Protein AF-A0A0A8KZQ9-F1 (afdb_monomer_lite)

InterPro domains:
  IPR014972 Bacteriophage Mu, Gp37 [PF08873] (3-118)

Radius of gyration: 16.72 Å; chains: 1; bounding box: 36×34×50 Å

Sequence (133 aa):
MWDYLREVETHPGQWDDSSIRRIVRNPPAVYVAWLGQMPNANARLVSARWGIFVVADVLNGQRKDDVGIYQIVEILTAGIHKQQISPSGMFELQTVQNLWSDTQSGMGVAVYGMFFNAAQPIPYAIDESVLAD

pLDDT: mean 84.74, std 13.05, range [43.62, 98.0]

Organism: Pasteurella multocida (NCBI:txid747)

Structure (mmCIF, N/CA/C/O backbone):
data_AF-A0A0A8KZQ9-F1
#
_entry.id   AF-A0A0A8KZQ9-F1
#
loop_
_atom_site.group_PDB
_atom_site.id
_atom_site.type_symbol
_atom_site.label_atom_id
_atom_site.label_alt_id
_atom_site.label_comp_id
_atom_site.label_asym_id
_atom_site.label_entity_id
_atom_site.label_seq_id
_atom_site.pdbx_PDB_ins_code
_atom_site.Cartn_x
_atom_site.Cartn_y
_atom_site.Cartn_z
_atom_site.occupancy
_atom_site.B_iso_or_equiv
_atom_site.auth_seq_id
_atom_site.auth_comp_id
_atom_site.auth_asym_id
_atom_site.auth_atom_id
_atom_site.pdbx_PDB_model_num
ATOM 1 N N . MET A 1 1 ? -3.395 -16.386 12.706 1.00 47.25 1 MET A N 1
ATOM 2 C CA . MET A 1 1 ? -2.670 -15.080 12.679 1.00 47.25 1 MET A CA 1
ATOM 3 C C . MET A 1 1 ? -3.349 -14.055 11.769 1.00 47.25 1 MET A C 1
ATOM 5 O O . MET A 1 1 ? -3.144 -12.872 11.991 1.00 47.25 1 MET A O 1
ATOM 9 N N . TRP A 1 2 ? -4.197 -14.473 10.818 1.00 54.69 2 TRP A N 1
ATOM 10 C CA . TRP A 1 2 ? -5.055 -13.576 10.025 1.00 54.69 2 TRP A CA 1
ATOM 11 C C . TRP A 1 2 ? -6.468 -13.393 10.598 1.00 54.69 2 TRP A C 1
ATOM 13 O O . TRP A 1 2 ? -7.251 -12.639 10.037 1.00 54.69 2 TRP A O 1
ATOM 23 N N . ASP A 1 3 ? -6.779 -14.030 11.729 1.00 66.06 3 ASP A N 1
ATOM 24 C CA . ASP A 1 3 ? -8.129 -14.116 12.316 1.00 66.06 3 ASP A CA 1
ATOM 25 C C . ASP A 1 3 ? -8.717 -12.770 12.784 1.00 66.06 3 ASP A C 1
ATOM 27 O O . ASP A 1 3 ? -9.841 -12.724 13.273 1.00 66.06 3 ASP A O 1
ATOM 31 N N . TYR A 1 4 ? -7.962 -11.677 12.638 1.00 79.06 4 TYR A N 1
ATOM 32 C CA . TYR A 1 4 ? -8.347 -10.333 13.059 1.00 79.06 4 TYR A CA 1
ATOM 33 C C . TYR A 1 4 ? -8.743 -9.416 11.898 1.00 79.06 4 TYR A C 1
ATOM 35 O O . TYR A 1 4 ? -9.459 -8.453 12.145 1.00 79.06 4 TYR A O 1
ATOM 43 N N . LEU A 1 5 ? -8.297 -9.675 10.657 1.00 86.94 5 LEU A N 1
ATOM 44 C CA . LEU A 1 5 ? -8.703 -8.874 9.495 1.00 86.94 5 LEU A CA 1
ATOM 45 C C . LEU A 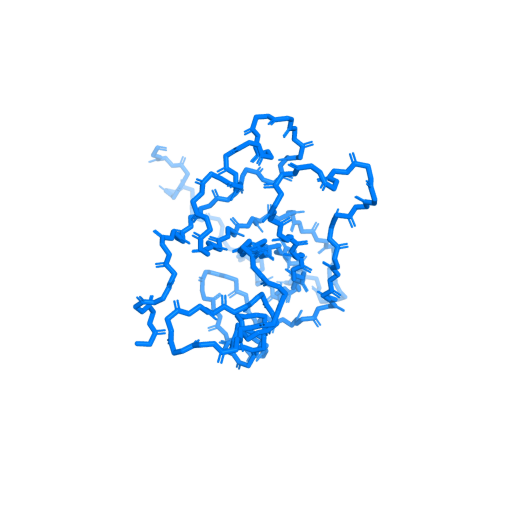1 5 ? -10.051 -9.370 8.974 1.00 86.94 5 LEU A C 1
ATOM 47 O O . LEU A 1 5 ? -10.233 -10.564 8.750 1.00 86.94 5 LEU A O 1
ATOM 51 N N . ARG A 1 6 ? -10.983 -8.447 8.736 1.00 89.75 6 ARG A N 1
ATOM 52 C CA . ARG A 1 6 ? -12.295 -8.764 8.159 1.00 89.75 6 ARG A CA 1
ATOM 53 C C . ARG A 1 6 ? -12.259 -8.847 6.638 1.00 89.75 6 ARG A C 1
ATOM 55 O O . ARG A 1 6 ? -13.113 -9.505 6.052 1.00 89.75 6 ARG A O 1
ATOM 62 N N . GLU A 1 7 ? -11.292 -8.187 6.001 1.00 91.31 7 GLU A N 1
ATOM 63 C CA . GLU A 1 7 ? -11.202 -8.106 4.544 1.00 91.31 7 GLU A CA 1
ATOM 64 C C . GLU A 1 7 ? -9.748 -7.923 4.084 1.00 91.31 7 GLU A C 1
ATOM 66 O O . GLU A 1 7 ? -8.999 -7.114 4.639 1.00 91.31 7 GLU A O 1
ATOM 71 N N . VAL A 1 8 ? -9.354 -8.692 3.064 1.00 92.88 8 VAL A N 1
ATOM 72 C CA . VAL A 1 8 ? -8.104 -8.516 2.315 1.00 92.88 8 VAL A CA 1
ATOM 73 C C . VAL A 1 8 ? -8.447 -8.575 0.831 1.00 92.88 8 VAL A C 1
ATOM 75 O O . VAL A 1 8 ? -8.833 -9.633 0.339 1.00 92.88 8 VAL A O 1
ATOM 78 N N . GLU A 1 9 ? -8.344 -7.452 0.120 1.00 93.25 9 GLU A N 1
ATOM 79 C CA . GLU A 1 9 ? -8.804 -7.366 -1.274 1.00 93.25 9 GLU A CA 1
ATOM 80 C C . GLU A 1 9 ? -7.925 -6.455 -2.148 1.00 93.25 9 GLU A C 1
ATOM 82 O O . GLU A 1 9 ? -7.024 -5.765 -1.676 1.00 93.25 9 GLU A O 1
ATOM 87 N N . THR A 1 10 ? -8.165 -6.440 -3.457 1.00 91.56 10 THR A N 1
ATOM 88 C CA . THR A 1 10 ? -7.506 -5.517 -4.386 1.00 91.56 10 THR A CA 1
ATOM 89 C C . THR A 1 10 ? -8.157 -4.135 -4.359 1.00 91.56 10 THR A C 1
ATOM 91 O O . THR A 1 10 ? -9.383 -4.017 -4.391 1.00 91.56 10 THR A O 1
ATOM 94 N N . HIS A 1 11 ? -7.340 -3.084 -4.399 1.00 87.69 11 HIS A N 1
ATOM 95 C CA . HIS A 1 11 ? -7.775 -1.705 -4.602 1.00 87.69 11 HIS A CA 1
ATOM 96 C C . HIS A 1 11 ? -7.528 -1.280 -6.059 1.00 87.69 11 HIS A C 1
ATOM 98 O O . HIS A 1 11 ? -6.446 -1.548 -6.585 1.00 87.69 11 HIS A O 1
ATOM 104 N N . PRO A 1 12 ? -8.460 -0.558 -6.713 1.00 81.88 12 PRO A N 1
ATOM 105 C CA . PRO A 1 12 ? -8.321 -0.143 -8.117 1.00 81.88 12 PRO A CA 1
ATOM 106 C C . PRO A 1 12 ? -7.192 0.877 -8.367 1.00 81.88 12 PRO A C 1
ATOM 108 O O . PRO A 1 12 ? -6.940 1.265 -9.503 1.00 81.88 12 PRO A O 1
ATOM 111 N N . GLY A 1 13 ? -6.531 1.360 -7.312 1.00 74.81 13 GLY A N 1
ATOM 112 C CA . GLY A 1 13 ? -5.449 2.352 -7.368 1.00 74.81 13 GLY A CA 1
ATOM 113 C C . GLY A 1 13 ? -5.924 3.803 -7.521 1.00 74.81 13 GLY A C 1
ATOM 114 O O . GLY A 1 13 ? -5.205 4.714 -7.117 1.00 74.81 13 GLY A O 1
ATOM 115 N N . GLN A 1 14 ? -7.138 4.023 -8.032 1.00 79.50 14 GLN A N 1
ATOM 116 C CA . GLN A 1 14 ? -7.788 5.335 -8.076 1.00 79.50 14 GLN A CA 1
ATOM 117 C C . GLN A 1 14 ? -8.412 5.694 -6.723 1.00 79.50 14 GLN A C 1
ATOM 119 O O . GLN A 1 14 ? -9.013 4.848 -6.068 1.00 79.50 14 GLN A O 1
ATOM 124 N N . TRP A 1 15 ? -8.272 6.956 -6.320 1.00 78.06 15 TRP A N 1
ATOM 125 C CA . TRP A 1 15 ? -8.834 7.504 -5.084 1.00 78.06 15 TRP A CA 1
ATOM 126 C C . TRP A 1 15 ? -10.030 8.396 -5.405 1.00 78.06 15 TRP A C 1
ATOM 128 O O . TRP A 1 15 ? -9.923 9.620 -5.405 1.00 78.06 15 TRP A O 1
ATOM 138 N N . ASP A 1 16 ? -11.154 7.771 -5.734 1.00 80.12 16 ASP A N 1
ATOM 139 C CA . ASP A 1 16 ? -12.441 8.441 -5.895 1.00 80.12 16 ASP A CA 1
ATOM 140 C C . ASP A 1 16 ? -13.359 8.167 -4.690 1.00 80.12 16 ASP A C 1
ATOM 142 O O . ASP A 1 16 ? -13.099 7.289 -3.861 1.00 80.12 16 ASP A O 1
ATOM 146 N N . ASP A 1 17 ? -14.463 8.908 -4.591 1.00 78.25 17 ASP A N 1
ATOM 147 C CA . ASP A 1 17 ? -15.416 8.778 -3.481 1.00 78.25 17 ASP A CA 1
ATOM 148 C C . ASP A 1 17 ? -15.950 7.346 -3.321 1.00 78.25 17 ASP A C 1
ATOM 150 O O . ASP A 1 17 ? -16.224 6.897 -2.204 1.00 78.25 17 ASP A O 1
ATOM 154 N N . SER A 1 18 ? -16.111 6.619 -4.431 1.00 81.69 18 SER A N 1
ATOM 155 C CA . SER A 1 18 ? -16.624 5.250 -4.426 1.00 81.69 18 SER A CA 1
ATOM 156 C C . SER A 1 18 ? -15.614 4.268 -3.821 1.00 81.69 18 SER A C 1
ATOM 158 O O . SER A 1 18 ? -15.982 3.466 -2.957 1.00 81.69 18 SER A O 1
ATOM 160 N N . SER A 1 19 ? -14.333 4.388 -4.182 1.00 81.88 19 SER A N 1
ATOM 161 C CA . SER A 1 19 ? -13.249 3.578 -3.624 1.00 81.88 19 SER A CA 1
ATOM 162 C C . SER A 1 19 ? -13.022 3.897 -2.148 1.00 81.88 19 SER A C 1
ATOM 164 O O . SER A 1 19 ? -12.873 2.978 -1.344 1.00 81.88 19 SER A O 1
ATOM 166 N N . ILE A 1 20 ? -13.117 5.173 -1.754 1.00 81.94 20 ILE A N 1
ATOM 167 C CA . ILE A 1 20 ? -13.026 5.586 -0.345 1.00 81.94 20 ILE A CA 1
ATOM 168 C C . ILE A 1 20 ? -14.143 4.941 0.482 1.00 81.94 20 ILE A C 1
ATOM 170 O O . ILE A 1 20 ? -13.868 4.309 1.501 1.00 81.94 20 ILE A O 1
ATOM 174 N N . ARG A 1 21 ? -15.404 5.036 0.034 1.00 83.44 21 ARG A N 1
ATOM 175 C CA . ARG A 1 21 ? -16.541 4.402 0.730 1.00 83.44 21 ARG A CA 1
ATOM 176 C C . ARG A 1 21 ? -16.387 2.891 0.838 1.00 83.44 21 ARG A C 1
ATOM 178 O O . ARG A 1 21 ? -16.804 2.311 1.837 1.00 83.44 21 ARG A O 1
ATOM 185 N N . ARG A 1 22 ? -15.807 2.251 -0.181 1.00 84.19 22 ARG A N 1
ATOM 186 C CA . ARG A 1 22 ? -15.548 0.812 -0.167 1.00 84.19 22 ARG A CA 1
ATOM 187 C C . ARG A 1 22 ? -14.543 0.448 0.918 1.00 84.19 22 ARG A C 1
ATOM 189 O O . ARG A 1 22 ? -14.847 -0.428 1.719 1.00 84.19 22 ARG A O 1
ATOM 196 N N . ILE A 1 23 ? -13.384 1.105 0.966 1.00 85.75 23 ILE A N 1
ATOM 197 C CA . ILE A 1 23 ? -12.307 0.664 1.861 1.00 85.75 23 ILE A CA 1
ATOM 198 C C . ILE A 1 23 ? -12.644 0.845 3.345 1.00 85.75 23 ILE A C 1
ATOM 200 O O . ILE A 1 23 ? -12.200 0.055 4.175 1.00 85.75 23 ILE A O 1
ATOM 204 N N . VAL A 1 24 ? -13.478 1.834 3.683 1.00 86.44 24 VAL A N 1
ATOM 205 C CA . VAL A 1 24 ? -13.867 2.129 5.073 1.00 86.44 24 VAL A CA 1
ATOM 206 C C . VAL A 1 24 ? -15.053 1.317 5.590 1.00 86.44 24 VAL A C 1
ATOM 208 O O . VAL A 1 24 ? -15.436 1.475 6.744 1.00 86.44 24 VAL A O 1
ATOM 211 N N . ARG A 1 25 ? -15.669 0.462 4.765 1.00 87.38 25 ARG A N 1
ATOM 212 C CA . ARG A 1 25 ? -16.944 -0.188 5.119 1.00 87.38 25 ARG A CA 1
ATOM 213 C C . ARG A 1 25 ? -16.819 -1.289 6.174 1.00 87.38 25 ARG A C 1
ATOM 215 O O . ARG A 1 25 ? -17.793 -1.573 6.862 1.00 87.38 25 ARG A O 1
ATOM 222 N N . ASN A 1 26 ? -15.668 -1.958 6.237 1.00 87.50 26 ASN A N 1
ATOM 223 C CA . ASN A 1 26 ? -15.494 -3.175 7.031 1.00 87.50 26 ASN A CA 1
ATOM 224 C C . ASN A 1 26 ? -14.104 -3.265 7.694 1.00 87.50 26 ASN A C 1
ATOM 226 O O . ASN A 1 26 ? -13.377 -4.233 7.474 1.00 87.50 26 ASN A O 1
ATOM 230 N N . PRO A 1 27 ? -13.697 -2.257 8.485 1.00 88.69 27 PRO A N 1
ATOM 231 C CA . PRO A 1 27 ? -12.474 -2.335 9.277 1.00 88.69 27 PRO A CA 1
ATOM 232 C C . PRO A 1 27 ? -12.533 -3.482 10.306 1.00 88.69 27 PRO A C 1
ATOM 234 O O . PRO A 1 27 ? -13.618 -3.816 10.779 1.00 88.69 27 PRO A O 1
ATOM 237 N N . PRO A 1 28 ? -11.386 -4.054 10.712 1.00 91.56 28 PRO A N 1
ATOM 238 C CA . PRO A 1 28 ? -10.061 -3.836 10.139 1.00 91.56 28 PRO A CA 1
ATOM 239 C C . PRO A 1 28 ? -9.880 -4.565 8.797 1.00 91.56 28 PRO A C 1
ATOM 241 O O . PRO A 1 28 ? -10.221 -5.741 8.660 1.00 91.56 28 PRO A O 1
ATOM 244 N N . ALA A 1 29 ? -9.310 -3.874 7.812 1.00 92.81 29 ALA A N 1
ATOM 245 C CA . ALA A 1 29 ? -9.162 -4.370 6.446 1.00 92.81 29 ALA A CA 1
ATOM 246 C C . ALA A 1 29 ? -7.846 -3.922 5.804 1.00 92.81 29 ALA A C 1
ATOM 248 O O . ALA A 1 29 ? -7.255 -2.913 6.197 1.00 92.81 29 ALA A O 1
ATOM 249 N N . VAL A 1 30 ? -7.397 -4.670 4.796 1.00 94.62 30 VAL A N 1
ATOM 250 C CA . VAL A 1 30 ? -6.195 -4.367 4.013 1.00 94.62 30 VAL A CA 1
ATOM 251 C C . VAL A 1 30 ? -6.517 -4.439 2.528 1.00 94.62 30 VAL A C 1
ATOM 253 O O . VAL A 1 30 ? -7.064 -5.431 2.055 1.00 94.62 30 VAL A O 1
ATOM 256 N N . TYR A 1 31 ? -6.127 -3.418 1.771 1.00 94.00 31 TYR A N 1
ATOM 257 C CA . TYR A 1 31 ? -6.340 -3.383 0.329 1.00 94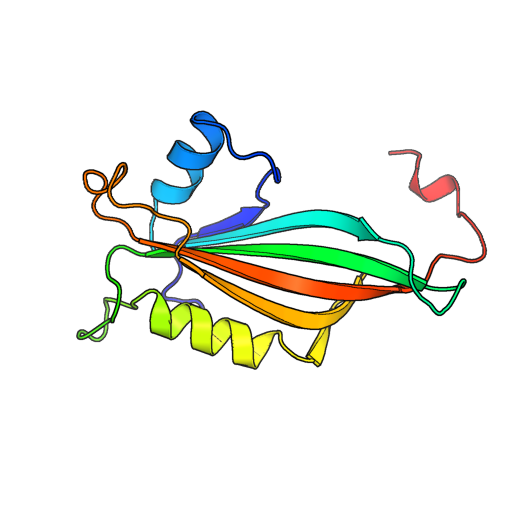.00 31 TYR A CA 1
ATOM 258 C C . TYR A 1 31 ? -5.039 -3.168 -0.436 1.00 94.00 31 TYR A C 1
ATOM 260 O O . TYR A 1 31 ? -4.267 -2.270 -0.109 1.00 94.00 31 TYR A O 1
ATOM 268 N N . VAL A 1 32 ? -4.794 -3.968 -1.472 1.00 94.56 32 VAL A N 1
ATOM 269 C CA . VAL A 1 32 ? -3.537 -3.956 -2.236 1.00 94.56 32 VAL A CA 1
ATOM 270 C C . VAL A 1 32 ? -3.760 -3.369 -3.627 1.00 94.56 32 VAL A C 1
ATOM 272 O O . VAL A 1 32 ? -4.634 -3.823 -4.359 1.00 94.56 32 VAL A O 1
ATOM 275 N N . ALA A 1 33 ? -2.955 -2.383 -4.017 1.00 93.19 33 ALA A N 1
ATOM 276 C CA . ALA A 1 33 ? -2.958 -1.792 -5.353 1.00 93.19 33 ALA A CA 1
ATOM 277 C C . ALA A 1 33 ? -1.582 -1.878 -6.010 1.00 93.19 33 ALA A C 1
ATOM 279 O O . ALA A 1 33 ? -0.569 -1.517 -5.408 1.00 93.19 33 ALA A O 1
ATOM 280 N N . TRP A 1 34 ? -1.567 -2.233 -7.292 1.00 93.44 34 TRP A N 1
ATOM 281 C CA . TRP A 1 34 ? -0.445 -1.924 -8.169 1.00 93.44 34 TRP A CA 1
ATOM 282 C C . TRP A 1 34 ? -0.578 -0.480 -8.664 1.00 93.44 34 TRP A C 1
ATOM 284 O O . TRP A 1 34 ? -1.615 -0.084 -9.191 1.00 93.44 34 TRP A O 1
ATOM 294 N N . LEU A 1 35 ? 0.470 0.322 -8.482 1.00 93.44 35 LEU A N 1
ATOM 295 C CA . LEU A 1 35 ? 0.483 1.767 -8.746 1.00 93.44 35 LEU A CA 1
ATOM 296 C C . LEU A 1 35 ? 1.303 2.122 -9.996 1.00 93.44 35 LEU A C 1
ATOM 298 O O . LEU A 1 35 ? 1.785 3.251 -10.158 1.00 93.44 35 LEU A O 1
ATOM 302 N N . GLY A 1 36 ? 1.522 1.148 -10.874 1.00 93.06 36 GLY A N 1
ATOM 303 C CA . GLY A 1 36 ? 2.386 1.294 -12.036 1.00 93.06 36 GLY A CA 1
ATOM 304 C C . GLY A 1 36 ? 3.846 0.951 -11.748 1.00 93.06 36 GLY A C 1
ATOM 305 O O . GLY A 1 36 ? 4.204 0.403 -10.707 1.00 93.06 36 GLY A O 1
ATOM 306 N N . GLN A 1 37 ? 4.714 1.323 -12.680 1.00 94.31 37 GLN A N 1
ATOM 307 C CA . GLN A 1 37 ? 6.147 1.046 -12.625 1.00 94.31 37 GLN A CA 1
ATOM 308 C C . GLN A 1 37 ? 6.968 2.264 -13.043 1.00 94.31 37 GLN A C 1
ATOM 310 O O . GLN A 1 37 ? 6.476 3.146 -13.745 1.00 94.31 37 GLN A O 1
ATOM 315 N N . MET A 1 38 ? 8.223 2.300 -12.610 1.00 95.19 38 MET A N 1
ATOM 316 C CA . MET A 1 38 ? 9.208 3.314 -12.982 1.00 95.19 38 MET A CA 1
ATOM 317 C C . MET A 1 38 ? 10.453 2.664 -13.599 1.00 95.19 38 MET A C 1
ATOM 319 O O . MET A 1 38 ? 10.742 1.500 -13.294 1.00 95.19 38 MET A O 1
ATOM 323 N N . PRO A 1 39 ? 11.216 3.405 -14.427 1.00 94.50 39 PRO A N 1
ATOM 324 C CA . PRO A 1 39 ? 12.525 2.959 -14.886 1.00 94.50 39 PRO A CA 1
ATOM 325 C C . PRO A 1 39 ? 13.431 2.566 -13.717 1.00 94.50 39 PRO A C 1
ATOM 327 O O . PRO A 1 39 ? 13.415 3.200 -12.660 1.00 94.50 39 PRO A O 1
ATOM 330 N N . ASN A 1 40 ? 14.239 1.531 -13.925 1.00 93.25 40 ASN A N 1
ATOM 331 C CA . ASN A 1 40 ? 15.277 1.120 -12.992 1.00 93.25 40 ASN A CA 1
ATOM 332 C C . ASN A 1 40 ? 16.660 1.419 -13.591 1.00 93.25 40 ASN A C 1
ATOM 334 O O . ASN A 1 40 ? 16.825 1.442 -14.810 1.00 93.25 40 ASN A O 1
ATOM 338 N N . ALA A 1 41 ? 17.667 1.623 -12.736 1.00 93.44 41 ALA A N 1
ATOM 339 C CA . ALA A 1 41 ? 19.053 1.779 -13.180 1.00 93.44 41 ALA A CA 1
ATOM 340 C C . ALA A 1 41 ? 19.562 0.534 -13.931 1.00 93.44 41 ALA A C 1
ATOM 342 O O . ALA A 1 41 ? 20.375 0.641 -14.847 1.00 93.44 41 ALA A O 1
ATOM 343 N N . ASN A 1 42 ? 19.063 -0.651 -13.570 1.00 91.50 42 ASN A N 1
ATOM 344 C CA . ASN A 1 42 ? 19.262 -1.864 -14.345 1.00 91.50 42 ASN A CA 1
ATOM 345 C C . ASN A 1 42 ? 18.191 -1.962 -15.439 1.00 91.50 42 ASN A C 1
ATOM 347 O O . ASN A 1 42 ? 17.031 -2.225 -15.144 1.00 91.50 42 ASN A O 1
ATOM 351 N N . ALA A 1 43 ? 18.600 -1.838 -16.704 1.00 89.81 43 ALA A N 1
ATOM 352 C CA . ALA A 1 43 ? 17.709 -1.876 -17.868 1.00 89.81 43 ALA A CA 1
ATOM 353 C C . ALA A 1 43 ? 16.934 -3.197 -18.054 1.00 89.81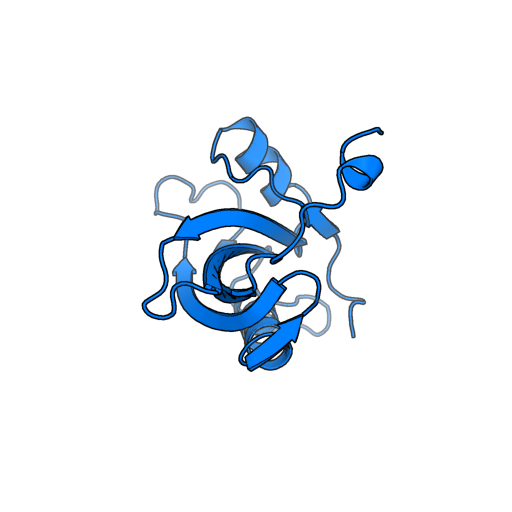 43 ALA A C 1
ATOM 355 O O . ALA A 1 43 ? 16.018 -3.260 -18.868 1.00 89.81 43 ALA A O 1
ATOM 356 N N . ARG A 1 44 ? 17.295 -4.263 -17.328 1.00 89.44 44 ARG A N 1
ATOM 357 C CA . ARG A 1 44 ? 16.559 -5.540 -17.324 1.00 89.44 44 ARG A CA 1
ATOM 358 C C . ARG A 1 44 ? 15.458 -5.591 -16.266 1.00 89.44 44 ARG A C 1
ATOM 360 O O . ARG A 1 44 ? 14.767 -6.601 -16.165 1.00 89.44 44 ARG A O 1
ATOM 367 N N . LEU A 1 45 ? 15.333 -4.545 -15.455 1.00 91.50 45 LEU A N 1
ATOM 368 C CA . LEU A 1 45 ? 14.380 -4.447 -14.362 1.00 91.50 45 LEU A CA 1
ATOM 369 C C . LEU A 1 45 ? 13.511 -3.197 -14.524 1.00 91.50 45 LEU A C 1
ATOM 371 O O . LEU A 1 45 ? 13.914 -2.187 -15.099 1.00 91.50 45 LEU A O 1
ATOM 375 N N . VAL A 1 46 ? 12.337 -3.251 -13.917 1.00 93.62 46 VAL A N 1
ATOM 376 C CA . VAL A 1 46 ? 11.504 -2.092 -13.594 1.00 93.62 46 VAL A CA 1
ATOM 377 C C . VAL A 1 46 ? 11.302 -2.032 -12.088 1.00 93.62 46 VAL A C 1
ATOM 379 O O . VAL A 1 46 ? 11.318 -3.051 -11.397 1.00 93.62 46 VAL A O 1
ATOM 382 N N . SER A 1 47 ? 11.099 -0.828 -11.568 1.00 95.75 47 SER A N 1
ATOM 383 C CA . SER A 1 47 ? 10.663 -0.640 -10.187 1.00 95.75 47 SER A CA 1
ATOM 384 C C . SER A 1 47 ? 9.137 -0.615 -10.167 1.00 95.75 47 SER A C 1
ATOM 386 O O . SER A 1 47 ? 8.533 0.429 -10.420 1.00 95.75 47 SER A O 1
ATOM 388 N N . ALA A 1 48 ? 8.509 -1.764 -9.910 1.00 95.50 48 ALA A N 1
ATOM 389 C CA . ALA A 1 48 ? 7.064 -1.857 -9.718 1.00 95.50 48 ALA A CA 1
ATOM 390 C C . ALA A 1 48 ? 6.681 -1.193 -8.392 1.00 95.50 48 ALA A C 1
ATOM 392 O O . ALA A 1 48 ? 7.320 -1.441 -7.371 1.00 95.50 48 ALA A O 1
ATOM 393 N N . ARG A 1 49 ? 5.651 -0.348 -8.402 1.00 95.81 49 ARG A N 1
ATOM 394 C CA . ARG A 1 49 ? 5.181 0.383 -7.224 1.00 95.81 49 ARG A CA 1
ATOM 395 C C . ARG A 1 49 ? 3.897 -0.246 -6.722 1.00 95.81 49 ARG A C 1
ATOM 397 O O . ARG A 1 49 ? 2.971 -0.471 -7.498 1.00 95.81 49 ARG A O 1
ATOM 404 N N . TRP A 1 50 ? 3.829 -0.467 -5.422 1.00 96.25 50 TRP A N 1
ATOM 405 C CA . TRP A 1 50 ? 2.694 -1.087 -4.756 1.00 96.25 50 TRP A CA 1
ATOM 406 C C . TRP A 1 50 ? 2.232 -0.221 -3.591 1.00 96.25 50 TRP A C 1
ATOM 408 O O . TRP A 1 50 ? 3.049 0.362 -2.878 1.00 96.25 50 TRP A O 1
ATOM 418 N N . GLY A 1 51 ? 0.919 -0.140 -3.410 1.00 95.12 51 GLY A N 1
ATOM 419 C CA . GLY A 1 51 ? 0.279 0.462 -2.249 1.00 95.12 51 GLY A CA 1
ATOM 420 C C . GLY A 1 51 ? -0.472 -0.600 -1.463 1.00 95.12 51 GLY A C 1
ATOM 421 O O . GLY A 1 51 ? -1.194 -1.406 -2.046 1.00 95.12 51 GLY A O 1
ATOM 422 N N . ILE A 1 52 ? -0.307 -0.591 -0.148 1.00 95.75 52 ILE A N 1
ATOM 423 C CA . ILE A 1 52 ? -1.102 -1.376 0.789 1.00 95.75 52 ILE A CA 1
ATOM 424 C C . ILE A 1 52 ? -1.830 -0.386 1.689 1.00 95.75 52 ILE A C 1
ATOM 426 O O . ILE A 1 52 ? -1.204 0.364 2.437 1.00 95.75 52 ILE A O 1
ATOM 430 N N . PHE A 1 53 ? -3.152 -0.358 1.581 1.00 93.75 53 PHE A N 1
ATOM 431 C CA . PHE A 1 53 ? -4.021 0.536 2.331 1.00 93.75 53 PHE A CA 1
ATOM 432 C C . PHE A 1 53 ? -4.622 -0.226 3.498 1.00 93.75 53 PHE A C 1
ATOM 434 O O . PHE A 1 53 ? -5.397 -1.160 3.307 1.00 93.75 53 PHE A O 1
ATOM 441 N N . VAL A 1 54 ? -4.228 0.156 4.704 1.00 94.12 54 VAL A N 1
ATOM 442 C CA . VAL A 1 54 ? -4.683 -0.458 5.947 1.00 94.12 54 VAL A CA 1
ATOM 443 C C . VAL A 1 54 ? -5.774 0.418 6.534 1.00 94.12 54 VAL A C 1
ATOM 445 O O . VAL A 1 54 ? -5.598 1.631 6.606 1.00 94.12 54 VAL A O 1
ATOM 448 N N . VAL A 1 55 ? -6.877 -0.190 6.957 1.00 92.12 55 VAL A N 1
ATOM 449 C CA . VAL A 1 55 ? -8.036 0.494 7.536 1.00 92.12 55 VAL A CA 1
ATOM 450 C C . VAL A 1 55 ? -8.369 -0.145 8.878 1.00 92.12 55 VAL A C 1
ATOM 452 O O . VAL A 1 55 ? -8.411 -1.371 8.963 1.00 92.12 55 VAL A O 1
ATOM 455 N N . ALA A 1 56 ? -8.600 0.649 9.925 1.00 90.94 56 ALA A N 1
ATOM 456 C CA . ALA A 1 56 ? -9.007 0.151 11.243 1.00 90.94 56 ALA A CA 1
ATOM 457 C C . ALA A 1 56 ? -9.856 1.177 12.012 1.00 90.94 56 ALA A C 1
ATOM 459 O O . ALA A 1 56 ? -9.743 2.379 11.773 1.00 90.94 56 ALA A O 1
ATOM 460 N N . ASP A 1 57 ? -10.660 0.703 12.969 1.00 87.31 57 ASP A N 1
ATOM 461 C CA . ASP A 1 57 ? -11.523 1.545 13.819 1.00 87.31 57 ASP A CA 1
ATOM 462 C C . ASP A 1 57 ? -10.736 2.347 14.869 1.00 87.31 57 ASP A C 1
ATOM 464 O O . ASP A 1 57 ? -11.187 3.381 15.360 1.00 87.31 57 ASP A O 1
ATOM 468 N N . VAL A 1 58 ? -9.543 1.875 15.241 1.00 85.69 58 VAL A N 1
ATOM 469 C CA . VAL A 1 58 ? -8.711 2.494 16.279 1.00 85.69 58 VAL A CA 1
ATOM 470 C C . VAL A 1 58 ? -7.253 2.581 15.846 1.00 85.69 58 VAL A C 1
ATOM 472 O O . VAL A 1 58 ? -6.737 1.726 15.125 1.00 85.69 58 VAL A O 1
ATOM 475 N N . LEU A 1 59 ? -6.556 3.618 16.318 1.00 83.88 59 LEU A N 1
ATOM 476 C CA . LEU A 1 59 ? -5.133 3.806 16.020 1.00 83.88 59 LEU A CA 1
ATOM 477 C C . LEU A 1 59 ? -4.266 2.746 16.709 1.00 83.88 59 LEU A C 1
ATOM 479 O O . LEU A 1 59 ? -3.436 2.095 16.082 1.00 83.88 59 LEU A O 1
ATOM 483 N N . ASN A 1 60 ? -4.482 2.565 18.010 1.00 81.81 60 ASN A N 1
ATOM 484 C CA . ASN A 1 60 ? -3.716 1.651 18.840 1.00 81.81 60 ASN A CA 1
ATOM 485 C C . ASN A 1 60 ? -4.672 0.730 19.601 1.00 81.81 60 ASN A C 1
ATOM 487 O O . ASN A 1 60 ? -5.438 1.193 20.450 1.00 81.81 60 ASN A O 1
ATOM 491 N N . GLY A 1 61 ? -4.619 -0.562 19.294 1.00 75.31 61 GLY A N 1
ATOM 492 C CA . GLY A 1 61 ? -5.422 -1.576 19.963 1.00 75.31 61 GLY A CA 1
ATOM 493 C C . GLY A 1 61 ? -5.024 -1.744 21.427 1.00 75.31 61 GLY A C 1
ATOM 494 O O . GLY A 1 61 ? -3.851 -1.943 21.729 1.00 75.31 61 GLY A O 1
ATOM 495 N N . GLN A 1 62 ? -5.987 -1.655 22.346 1.00 64.88 62 GLN A N 1
ATOM 496 C CA . GLN A 1 62 ? -5.759 -1.853 23.790 1.00 64.88 62 GLN A CA 1
ATOM 497 C C . GLN A 1 62 ? -6.411 -3.141 24.321 1.00 64.88 62 GLN A C 1
ATOM 499 O O . GLN A 1 62 ? -6.086 -3.590 25.419 1.00 64.88 62 GLN A O 1
ATOM 504 N N . ARG A 1 63 ? -7.344 -3.741 23.568 1.00 60.28 63 ARG A N 1
ATOM 505 C CA . ARG A 1 63 ? -8.082 -4.955 23.949 1.00 60.28 63 ARG A CA 1
ATOM 506 C C . ARG A 1 63 ? -7.704 -6.117 23.040 1.00 60.28 63 ARG A C 1
ATOM 508 O O . ARG A 1 63 ? -7.304 -5.913 21.902 1.00 60.28 63 ARG A O 1
ATOM 515 N N . LYS A 1 64 ? -7.870 -7.339 23.5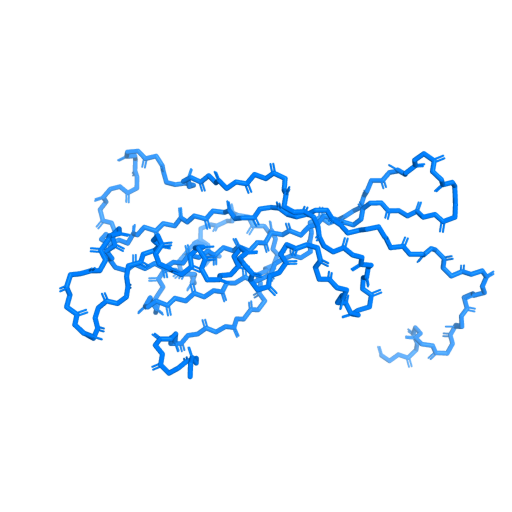53 1.00 58.69 64 LYS A N 1
ATOM 516 C CA . LYS A 1 64 ? -7.513 -8.593 22.867 1.00 58.69 64 LYS A CA 1
ATOM 517 C C . LYS A 1 64 ? -8.207 -8.766 21.504 1.00 58.69 64 LYS A C 1
ATOM 519 O O . LYS A 1 64 ? -7.644 -9.428 20.640 1.00 58.69 64 LYS A O 1
ATOM 524 N N . ASP A 1 65 ? -9.363 -8.128 21.324 1.00 64.00 65 ASP A N 1
ATOM 525 C CA . ASP A 1 65 ? -10.207 -8.264 20.131 1.00 64.00 65 ASP A CA 1
ATOM 526 C C . ASP A 1 65 ? -10.197 -7.014 19.224 1.00 64.00 65 ASP A C 1
ATOM 528 O O . ASP A 1 65 ? -10.748 -7.054 18.128 1.00 64.00 65 ASP A O 1
ATOM 532 N N . ASP A 1 66 ? -9.530 -5.928 19.640 1.00 69.50 66 ASP A N 1
ATOM 533 C CA . ASP A 1 66 ? -9.472 -4.661 18.899 1.00 69.50 66 ASP A CA 1
ATOM 534 C C . ASP A 1 66 ? -8.040 -4.411 18.419 1.00 69.50 66 ASP A C 1
ATOM 536 O O . ASP A 1 66 ? -7.244 -3.761 19.100 1.00 69.50 66 ASP A O 1
ATOM 540 N N . VAL A 1 67 ? -7.684 -4.948 17.251 1.00 82.75 67 VAL A N 1
ATOM 541 C CA . VAL A 1 67 ? -6.378 -4.689 16.630 1.00 82.75 67 VAL A CA 1
ATOM 542 C C . VAL A 1 67 ? -6.375 -3.280 16.030 1.00 82.75 67 VAL A C 1
ATOM 544 O O . VAL A 1 67 ? -7.184 -2.963 15.160 1.00 82.75 67 VAL A O 1
ATOM 547 N N . GLY A 1 68 ? -5.452 -2.434 16.489 1.00 89.00 68 GLY A N 1
ATOM 548 C CA . GLY A 1 68 ? -5.278 -1.087 15.953 1.00 89.00 68 GLY A CA 1
ATOM 549 C C . GLY A 1 68 ? -4.439 -1.052 14.683 1.00 89.00 68 GLY A C 1
ATOM 550 O O . GLY A 1 68 ? -3.695 -1.983 14.364 1.00 89.00 68 GLY A O 1
ATOM 551 N N . ILE A 1 69 ? -4.541 0.062 13.959 1.00 91.44 69 ILE A N 1
ATOM 552 C CA . ILE A 1 69 ? -3.851 0.231 12.678 1.00 91.44 69 ILE A CA 1
ATOM 553 C C . ILE A 1 69 ? -2.330 0.108 12.805 1.00 91.44 69 ILE A C 1
ATOM 555 O O . ILE A 1 69 ? -1.695 -0.458 11.918 1.00 91.44 69 ILE A O 1
ATOM 559 N N . TYR A 1 70 ? -1.743 0.572 13.914 1.00 91.88 70 TYR A N 1
ATOM 560 C CA . TYR A 1 70 ? -0.297 0.492 14.127 1.00 91.88 70 TYR A CA 1
ATOM 561 C C . TYR A 1 70 ? 0.187 -0.951 14.227 1.00 91.88 70 TYR A C 1
ATOM 563 O O . TYR A 1 70 ? 1.161 -1.305 13.567 1.00 91.88 70 TYR A O 1
ATOM 571 N N . GLN A 1 71 ? -0.538 -1.810 14.950 1.00 92.00 71 GLN A N 1
ATOM 572 C CA . GLN A 1 71 ? -0.205 -3.231 15.032 1.00 92.00 71 GLN A CA 1
ATOM 573 C C . GLN A 1 71 ? -0.249 -3.903 13.654 1.00 92.00 71 GLN A C 1
ATOM 575 O O . GLN A 1 71 ? 0.644 -4.678 13.313 1.00 92.00 71 GLN A O 1
ATOM 580 N N . ILE A 1 72 ? -1.263 -3.595 12.837 1.00 93.31 72 ILE A N 1
ATOM 581 C CA . ILE A 1 72 ? -1.390 -4.171 11.489 1.00 93.31 72 ILE A CA 1
ATOM 582 C C . ILE A 1 72 ? -0.231 -3.702 10.606 1.00 93.31 72 ILE A C 1
ATOM 584 O O . ILE A 1 72 ? 0.413 -4.519 9.951 1.00 93.31 72 ILE A O 1
ATOM 588 N N . VAL A 1 73 ? 0.071 -2.402 10.619 1.00 95.06 73 VAL A N 1
ATOM 589 C CA . VAL A 1 73 ? 1.181 -1.812 9.860 1.00 95.06 73 VAL A CA 1
ATOM 590 C C . VAL A 1 73 ? 2.523 -2.437 10.247 1.00 95.06 73 VAL A C 1
ATOM 592 O O . VAL A 1 73 ? 3.318 -2.757 9.363 1.00 95.06 73 VAL A O 1
ATOM 595 N N . GLU A 1 74 ? 2.788 -2.641 11.538 1.00 94.44 74 GLU A N 1
ATOM 596 C CA . GLU A 1 74 ? 4.025 -3.263 12.025 1.00 94.44 74 GLU A CA 1
ATOM 597 C C . GLU A 1 74 ? 4.156 -4.715 11.554 1.00 94.44 74 GLU A C 1
ATOM 599 O O . GLU A 1 74 ? 5.193 -5.098 11.005 1.00 94.44 74 GLU A O 1
ATOM 604 N N . ILE A 1 75 ? 3.087 -5.507 11.696 1.00 94.25 75 ILE A N 1
ATOM 605 C CA . ILE A 1 75 ? 3.053 -6.911 11.266 1.00 94.25 75 ILE A CA 1
ATOM 606 C C . ILE A 1 75 ? 3.263 -7.018 9.754 1.00 94.25 75 ILE A C 1
ATOM 608 O O . ILE A 1 75 ? 4.088 -7.812 9.300 1.00 94.25 75 ILE A O 1
ATOM 612 N N . LEU A 1 76 ? 2.557 -6.203 8.965 1.00 95.62 76 LEU A N 1
ATOM 613 C CA . LEU A 1 76 ? 2.712 -6.185 7.511 1.00 95.62 76 LEU A CA 1
ATOM 614 C C . LEU A 1 76 ? 4.107 -5.711 7.103 1.00 95.62 76 LEU A C 1
ATOM 616 O O . LEU A 1 76 ? 4.697 -6.274 6.186 1.00 95.62 76 LEU A O 1
ATOM 620 N N . THR A 1 77 ? 4.670 -4.717 7.793 1.00 96.31 77 THR A N 1
ATOM 621 C CA . THR A 1 77 ? 6.034 -4.248 7.520 1.00 96.31 77 THR A CA 1
ATOM 622 C C . THR A 1 77 ? 7.033 -5.379 7.722 1.00 96.31 77 THR A C 1
ATOM 624 O O . THR A 1 77 ? 7.806 -5.672 6.810 1.00 96.31 77 THR A O 1
ATOM 627 N N . ALA A 1 78 ? 6.982 -6.057 8.871 1.00 95.75 78 ALA A N 1
ATOM 628 C CA . ALA A 1 78 ? 7.858 -7.185 9.176 1.00 95.75 78 ALA A CA 1
ATOM 629 C C . ALA A 1 78 ? 7.663 -8.361 8.203 1.00 95.75 78 ALA A C 1
ATOM 631 O O . ALA A 1 78 ? 8.626 -9.031 7.835 1.00 95.75 78 ALA A O 1
ATOM 632 N N . GLY A 1 79 ? 6.422 -8.597 7.773 1.00 94.94 79 GLY A N 1
ATOM 633 C CA . GLY A 1 79 ? 6.062 -9.692 6.879 1.00 94.94 79 GLY A CA 1
ATOM 634 C C . GLY A 1 79 ? 6.307 -9.438 5.391 1.00 94.94 79 GLY A C 1
ATOM 635 O O . GLY A 1 79 ? 6.261 -10.397 4.633 1.00 94.94 79 GLY A O 1
ATOM 636 N N . ILE A 1 80 ? 6.535 -8.195 4.951 1.00 96.00 80 ILE A N 1
ATOM 637 C CA . ILE A 1 80 ? 6.635 -7.843 3.517 1.00 96.00 80 ILE A CA 1
ATOM 638 C C . ILE A 1 80 ? 7.973 -7.185 3.179 1.00 96.00 80 ILE A C 1
ATOM 640 O O . ILE A 1 80 ? 8.518 -7.417 2.098 1.00 96.00 80 ILE A O 1
ATOM 644 N N . HIS A 1 81 ? 8.537 -6.373 4.076 1.00 96.94 81 HIS A N 1
ATOM 645 C CA . HIS A 1 81 ? 9.814 -5.719 3.814 1.00 96.94 81 HIS A CA 1
ATOM 646 C C . HIS A 1 81 ? 10.917 -6.763 3.575 1.00 96.94 81 HIS A C 1
ATOM 648 O O . HIS A 1 81 ? 11.126 -7.674 4.374 1.00 96.94 81 HIS A O 1
ATOM 654 N N . LYS A 1 82 ? 11.616 -6.616 2.446 1.00 95.75 82 LYS A N 1
ATOM 655 C CA . LYS A 1 82 ? 12.655 -7.514 1.917 1.00 95.75 82 LYS A CA 1
ATOM 656 C C . LYS A 1 82 ? 12.187 -8.945 1.640 1.00 95.75 82 LYS A C 1
ATOM 658 O O . LYS A 1 82 ? 13.025 -9.822 1.444 1.00 95.75 82 LYS A O 1
ATOM 663 N N . GLN A 1 83 ? 10.880 -9.183 1.542 1.00 95.75 83 GLN A N 1
ATOM 664 C CA . GLN A 1 83 ? 10.360 -10.462 1.066 1.00 95.75 83 GLN A CA 1
ATOM 665 C C . GLN A 1 83 ? 10.318 -10.520 -0.459 1.00 95.75 83 GLN A C 1
ATOM 667 O O . GLN A 1 83 ? 10.068 -9.523 -1.139 1.00 95.75 83 GLN A O 1
ATOM 672 N N . GLN A 1 84 ? 10.553 -11.712 -1.001 1.00 92.44 84 GLN A N 1
ATOM 673 C CA . GLN A 1 84 ? 10.422 -11.994 -2.426 1.00 92.44 84 GLN A CA 1
ATOM 674 C C . GLN A 1 84 ? 9.011 -12.514 -2.709 1.00 92.44 84 GLN A C 1
ATOM 676 O O . GLN A 1 84 ? 8.647 -13.590 -2.239 1.00 92.44 84 GLN A O 1
ATOM 681 N N . ILE A 1 85 ? 8.214 -11.749 -3.461 1.00 90.12 85 ILE A N 1
ATOM 682 C CA . ILE A 1 85 ? 6.790 -12.043 -3.678 1.00 90.12 85 ILE A CA 1
ATOM 683 C C . ILE A 1 85 ? 6.482 -12.022 -5.177 1.00 90.12 85 ILE A C 1
ATOM 685 O O . ILE A 1 85 ? 6.483 -10.966 -5.805 1.00 90.12 85 ILE A O 1
ATOM 689 N N . SER A 1 86 ? 6.180 -13.200 -5.726 1.00 84.31 86 SER A N 1
ATOM 690 C CA . SER A 1 86 ? 5.798 -13.394 -7.132 1.00 84.31 86 SER A CA 1
ATOM 691 C C . SER A 1 86 ? 4.465 -12.699 -7.472 1.00 84.31 86 SER A C 1
ATOM 693 O O . SER A 1 86 ? 3.581 -12.662 -6.614 1.00 84.31 86 SER A O 1
ATOM 695 N N . PRO A 1 87 ? 4.270 -12.175 -8.701 1.00 73.50 87 PRO A N 1
ATOM 696 C CA . PRO A 1 87 ? 5.209 -12.164 -9.835 1.00 73.50 87 PRO A CA 1
ATOM 697 C C . PRO A 1 87 ? 6.233 -11.021 -9.788 1.00 73.50 87 PRO A C 1
ATOM 699 O O . PRO A 1 87 ? 7.125 -10.946 -10.633 1.00 73.50 87 PRO A O 1
ATOM 702 N N . SER A 1 88 ? 6.112 -10.111 -8.823 1.00 83.38 88 SER A N 1
ATOM 703 C CA . SER A 1 88 ? 7.083 -9.042 -8.616 1.00 83.38 88 SER A CA 1
ATOM 704 C C . SER A 1 88 ? 8.377 -9.562 -7.962 1.00 83.38 88 SER A C 1
ATOM 706 O O . SER A 1 88 ? 8.543 -10.742 -7.654 1.00 83.38 88 SER A O 1
ATOM 708 N N . GLY A 1 89 ? 9.361 -8.671 -7.826 1.00 86.94 89 GLY A N 1
ATOM 709 C CA . GLY A 1 89 ? 10.630 -8.996 -7.180 1.00 86.94 89 GLY A CA 1
ATOM 710 C C . GLY A 1 89 ? 10.605 -8.838 -5.662 1.00 86.94 89 GLY A C 1
ATOM 711 O O . GLY A 1 89 ? 9.598 -9.053 -4.994 1.00 86.94 89 GLY A O 1
ATOM 712 N N . MET A 1 90 ? 11.750 -8.446 -5.111 1.00 93.25 90 MET A N 1
ATOM 713 C CA . MET A 1 90 ? 11.899 -8.170 -3.683 1.00 93.25 90 MET A CA 1
ATOM 714 C C . MET A 1 90 ? 11.186 -6.872 -3.306 1.00 93.25 90 MET A C 1
ATOM 716 O O . MET A 1 90 ? 11.528 -5.820 -3.842 1.00 93.25 90 MET A O 1
ATOM 720 N N . PHE A 1 91 ? 10.231 -6.948 -2.383 1.00 96.31 91 PHE A N 1
ATOM 721 C CA . PHE A 1 91 ? 9.487 -5.794 -1.892 1.00 96.31 91 PHE A CA 1
ATOM 722 C C . PHE A 1 91 ? 10.325 -4.994 -0.900 1.00 96.31 91 PHE A C 1
ATOM 724 O O . PHE A 1 91 ? 10.856 -5.521 0.071 1.00 96.31 91 PHE A O 1
ATOM 731 N N . GLU A 1 92 ? 10.411 -3.689 -1.109 1.00 97.12 92 GLU A N 1
ATOM 732 C CA . GLU A 1 92 ? 11.129 -2.764 -0.248 1.00 97.12 92 GLU A CA 1
ATOM 733 C C . GLU A 1 92 ? 10.229 -1.596 0.126 1.00 97.12 92 GLU A C 1
ATOM 735 O O . GLU A 1 92 ? 9.820 -0.800 -0.723 1.00 97.12 92 GLU A O 1
ATOM 740 N N . LEU A 1 93 ? 9.926 -1.514 1.421 1.00 97.94 93 LEU A N 1
ATOM 741 C CA . LEU A 1 93 ? 9.159 -0.416 1.999 1.00 97.94 93 LEU A CA 1
ATOM 742 C C . LEU A 1 93 ? 9.843 0.919 1.688 1.00 97.94 93 LEU A C 1
ATOM 744 O O . LEU A 1 93 ? 11.030 1.085 1.950 1.00 97.94 93 LEU A O 1
ATOM 748 N N . GLN A 1 94 ? 9.072 1.853 1.146 1.00 98.00 94 GLN A N 1
ATOM 749 C CA . GLN A 1 94 ? 9.507 3.213 0.838 1.00 98.00 94 GLN A CA 1
ATOM 750 C C . GLN A 1 94 ? 9.014 4.193 1.897 1.00 98.00 94 GLN A C 1
ATOM 752 O O . GLN A 1 94 ? 9.776 5.019 2.387 1.00 98.00 94 GLN A O 1
ATOM 757 N N . THR A 1 95 ? 7.730 4.112 2.247 1.00 97.81 95 THR A N 1
ATOM 758 C CA . THR A 1 95 ? 7.124 4.983 3.254 1.00 97.81 95 THR A CA 1
ATOM 759 C C . THR A 1 95 ? 5.853 4.364 3.821 1.00 97.81 95 THR A C 1
ATOM 761 O O . THR A 1 95 ? 5.193 3.551 3.168 1.00 97.81 95 THR A O 1
ATOM 764 N N . VAL A 1 96 ? 5.508 4.787 5.032 1.00 97.00 96 VAL A N 1
ATOM 765 C CA . VAL A 1 96 ? 4.207 4.572 5.654 1.00 97.00 96 VAL A CA 1
ATOM 766 C C . VAL A 1 96 ? 3.673 5.934 6.066 1.00 97.00 96 VAL A C 1
ATOM 768 O O . VAL A 1 96 ? 4.365 6.683 6.753 1.00 97.00 96 VAL A O 1
ATOM 771 N N . GLN A 1 97 ? 2.451 6.262 5.663 1.00 93.44 97 GLN A N 1
ATOM 772 C CA . GLN A 1 97 ? 1.856 7.564 5.956 1.00 93.44 97 GLN A CA 1
ATOM 773 C C . GLN A 1 97 ? 0.374 7.449 6.297 1.00 93.44 97 GLN A C 1
ATOM 775 O O . GLN A 1 97 ? -0.347 6.637 5.715 1.00 93.44 97 GLN A O 1
ATOM 780 N N . ASN A 1 98 ? -0.076 8.300 7.218 1.00 90.00 98 ASN A N 1
ATOM 781 C CA . ASN A 1 98 ? -1.497 8.531 7.438 1.00 90.00 98 ASN A CA 1
ATOM 782 C C . ASN A 1 98 ? -2.069 9.223 6.193 1.00 90.00 98 ASN A C 1
ATOM 784 O O . ASN A 1 98 ? -1.521 10.231 5.746 1.00 90.00 98 ASN A O 1
ATOM 788 N N . LEU A 1 99 ? -3.120 8.653 5.609 1.00 86.12 99 LEU A N 1
ATOM 789 C CA . LEU A 1 99 ? -3.755 9.195 4.406 1.00 86.12 99 LEU A CA 1
ATOM 790 C C . LEU A 1 99 ? -4.945 10.104 4.721 1.00 86.12 99 LEU A C 1
ATOM 792 O O . LEU A 1 99 ? -5.433 10.795 3.832 1.00 86.12 99 LEU A O 1
ATOM 796 N N . TRP A 1 100 ? -5.400 10.122 5.971 1.00 77.38 100 TRP A N 1
ATOM 797 C CA . TRP A 1 100 ? -6.466 11.001 6.424 1.00 77.38 100 TRP A CA 1
ATOM 798 C C . TRP A 1 100 ? -5.899 12.360 6.843 1.00 77.38 100 TRP A C 1
ATOM 800 O O . TRP A 1 100 ? -4.976 12.444 7.655 1.00 77.38 100 TRP A O 1
ATOM 810 N N . SER A 1 101 ? -6.498 13.435 6.334 1.00 59.97 101 SER A N 1
ATOM 811 C CA . SER A 1 101 ? -6.410 14.771 6.928 1.00 59.97 101 SER A CA 1
ATOM 812 C C . SER A 1 101 ? -7.636 15.037 7.815 1.00 59.97 101 SER A C 1
ATOM 814 O O . SER A 1 101 ? -8.650 14.339 7.726 1.00 59.97 101 SER A O 1
ATOM 816 N N . ASP A 1 102 ? -7.578 16.090 8.639 1.00 46.50 102 ASP A N 1
ATOM 817 C CA . ASP A 1 102 ? -8.654 16.514 9.557 1.00 46.50 102 ASP A CA 1
ATOM 818 C C . ASP A 1 102 ? -10.045 16.649 8.897 1.00 46.50 102 ASP A C 1
ATOM 820 O O . ASP A 1 102 ? -11.073 16.600 9.572 1.00 46.50 102 ASP A O 1
ATOM 824 N N . THR A 1 103 ? -10.113 16.786 7.569 1.00 43.62 103 THR A N 1
ATOM 825 C CA . THR A 1 103 ? -11.347 16.983 6.791 1.00 43.62 103 THR A CA 1
ATOM 826 C C . THR A 1 103 ? -12.234 15.736 6.692 1.00 43.62 103 THR A C 1
ATOM 828 O O . THR A 1 103 ? -13.412 15.859 6.368 1.00 43.62 103 THR A O 1
ATOM 831 N N . GLN A 1 104 ? -11.712 14.545 6.999 1.00 55.22 104 GLN A N 1
ATOM 832 C CA . GLN A 1 104 ? -12.463 13.280 6.979 1.00 55.22 104 GLN A CA 1
ATOM 833 C C . GLN A 1 104 ? -12.692 12.693 8.394 1.00 55.22 104 GLN A C 1
ATOM 835 O O . GLN A 1 104 ? -13.053 11.524 8.553 1.00 55.22 104 GLN A O 1
ATOM 840 N N . SER A 1 105 ? -12.539 13.526 9.431 1.00 50.88 105 SER A N 1
ATOM 841 C CA . SER A 1 105 ? -12.668 13.217 10.870 1.00 50.88 105 SER A CA 1
ATOM 842 C C . SER A 1 105 ? -14.051 12.723 11.346 1.00 50.88 105 SER A C 1
ATOM 844 O O . SER A 1 105 ? -14.220 12.424 12.525 1.00 50.88 105 SER A O 1
ATOM 846 N N . GLY A 1 106 ? -15.037 12.576 10.456 1.00 58.12 106 GLY A N 1
ATOM 847 C CA . GLY A 1 106 ? -16.393 12.120 10.795 1.00 58.12 106 GLY A CA 1
ATOM 848 C C . GLY A 1 106 ? -16.669 10.623 10.604 1.00 58.12 106 GLY A C 1
ATOM 849 O O . GLY A 1 106 ? -17.728 10.162 11.016 1.00 58.12 106 GLY A O 1
ATOM 850 N N . MET A 1 107 ? -15.767 9.862 9.970 1.00 68.56 107 MET A N 1
ATOM 851 C CA . MET A 1 107 ? -16.032 8.457 9.604 1.00 68.56 107 MET A CA 1
ATOM 852 C C . MET A 1 107 ? -15.673 7.432 10.689 1.00 68.56 107 MET A C 1
ATOM 854 O O . MET A 1 107 ? -16.039 6.271 10.554 1.00 68.56 107 MET A O 1
ATOM 858 N N . GLY A 1 108 ? -14.974 7.840 11.754 1.00 76.06 108 GLY A N 1
ATOM 859 C CA . GLY A 1 108 ? -14.617 6.943 12.861 1.00 76.06 108 GLY A CA 1
ATOM 860 C C . GLY A 1 108 ? -13.593 5.856 12.512 1.00 76.06 108 GLY A C 1
ATOM 861 O O . GLY A 1 108 ? -13.449 4.909 13.272 1.00 76.06 108 GLY A O 1
ATOM 862 N N . VAL A 1 109 ? -12.883 5.993 11.388 1.00 83.38 109 VAL A N 1
ATOM 863 C CA . VAL A 1 109 ? -11.881 5.034 10.896 1.00 83.38 109 VAL A CA 1
ATOM 864 C C . VAL A 1 109 ? -10.563 5.737 10.583 1.00 83.38 109 VAL A C 1
ATOM 866 O O . VAL A 1 109 ? -10.548 6.895 10.163 1.00 83.38 109 VAL A O 1
ATOM 869 N N . ALA A 1 110 ? -9.453 5.030 10.771 1.00 87.38 110 ALA A N 1
ATOM 870 C CA . ALA A 1 110 ? -8.120 5.462 10.371 1.00 87.38 110 ALA A CA 1
ATOM 871 C C . ALA A 1 110 ? -7.680 4.713 9.113 1.00 87.38 110 ALA A C 1
ATOM 873 O O . ALA A 1 110 ? -7.946 3.515 8.992 1.00 87.38 110 ALA A O 1
ATOM 874 N N . VAL A 1 111 ? -6.960 5.393 8.212 1.00 89.94 111 VAL A N 1
ATOM 875 C CA . VAL A 1 111 ? -6.381 4.762 7.019 1.00 89.94 111 VAL A CA 1
ATOM 876 C C . VAL A 1 111 ? -4.934 5.168 6.815 1.00 89.94 111 VAL A C 1
ATOM 878 O O . VAL A 1 111 ? -4.584 6.348 6.793 1.00 89.94 111 VAL A O 1
ATOM 881 N N . TYR A 1 112 ? -4.090 4.159 6.643 1.00 92.94 112 TYR A N 1
ATOM 882 C CA . TYR A 1 112 ? -2.663 4.308 6.403 1.00 92.94 112 TYR A CA 1
ATOM 883 C C . TYR A 1 112 ? -2.299 3.690 5.060 1.00 92.94 112 TYR A C 1
ATOM 885 O O . TYR A 1 112 ? -2.768 2.611 4.706 1.00 92.94 112 TYR A O 1
ATOM 893 N N . GLY A 1 113 ? -1.436 4.377 4.321 1.00 94.56 113 GLY A N 1
ATOM 894 C CA . GLY A 1 113 ? -0.825 3.868 3.104 1.00 94.56 113 GLY A CA 1
ATOM 895 C C . GLY A 1 113 ? 0.591 3.404 3.391 1.00 94.56 113 GLY A C 1
ATOM 896 O O . GLY A 1 113 ? 1.416 4.195 3.844 1.00 94.56 113 GLY A O 1
ATOM 897 N N . MET A 1 114 ? 0.874 2.141 3.095 1.00 97.56 114 MET A N 1
ATOM 898 C CA . MET A 1 114 ? 2.217 1.575 3.072 1.00 97.56 114 MET A CA 1
ATOM 899 C C . MET A 1 114 ? 2.635 1.399 1.614 1.00 97.56 114 MET A C 1
ATOM 901 O O . MET A 1 114 ? 1.971 0.693 0.855 1.00 97.56 114 MET A O 1
ATOM 905 N N . PHE A 1 115 ? 3.722 2.043 1.207 1.00 97.31 115 PHE A N 1
ATOM 906 C CA . PHE A 1 115 ? 4.161 2.048 -0.185 1.00 97.31 115 PHE A CA 1
ATOM 907 C C . PHE A 1 115 ? 5.457 1.274 -0.341 1.00 97.31 115 PHE A C 1
ATOM 909 O O . PHE A 1 115 ? 6.417 1.499 0.396 1.00 97.31 115 PHE A O 1
ATOM 916 N N . PHE A 1 116 ? 5.489 0.387 -1.329 1.00 97.62 116 PHE A N 1
ATOM 917 C CA . PHE A 1 116 ? 6.616 -0.490 -1.607 1.00 97.62 116 PHE A CA 1
ATOM 918 C C . PHE A 1 116 ? 7.067 -0.337 -3.052 1.00 97.62 116 PHE A C 1
ATOM 920 O O . PHE A 1 116 ? 6.250 -0.163 -3.957 1.00 97.62 116 PHE A O 1
ATOM 927 N N . ASN A 1 117 ? 8.369 -0.486 -3.261 1.00 97.31 117 ASN A N 1
ATOM 928 C CA . ASN A 1 117 ? 8.927 -0.762 -4.574 1.00 97.31 117 ASN A 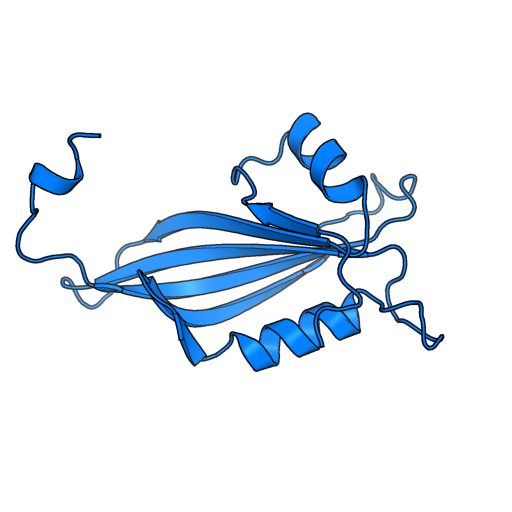CA 1
ATOM 929 C C . ASN A 1 117 ? 9.332 -2.232 -4.640 1.00 97.31 117 ASN A C 1
ATOM 931 O O . ASN A 1 117 ? 9.844 -2.772 -3.664 1.00 97.31 117 ASN A O 1
ATOM 935 N N . ALA A 1 118 ? 9.145 -2.864 -5.792 1.00 96.25 118 ALA A N 1
ATOM 936 C CA . ALA A 1 118 ? 9.643 -4.200 -6.065 1.00 96.25 118 ALA A CA 1
ATOM 937 C C . ALA A 1 118 ? 10.446 -4.209 -7.367 1.00 96.25 118 ALA A C 1
ATOM 939 O O . ALA A 1 118 ? 9.963 -3.767 -8.411 1.00 96.25 118 ALA A O 1
ATOM 940 N N . ALA A 1 119 ? 11.681 -4.710 -7.306 1.00 92.88 119 ALA A N 1
ATOM 941 C CA . ALA A 1 119 ? 12.556 -4.820 -8.471 1.00 92.88 119 ALA A CA 1
ATOM 942 C C . ALA A 1 119 ? 12.100 -5.985 -9.364 1.00 92.88 119 ALA A C 1
ATOM 944 O O . ALA A 1 119 ? 12.495 -7.130 -9.157 1.00 92.88 119 ALA A O 1
ATOM 945 N N . GLN A 1 120 ? 11.233 -5.704 -10.330 1.00 90.75 120 GLN A N 1
ATOM 946 C CA . GLN A 1 120 ? 10.603 -6.708 -11.179 1.00 90.75 120 GLN A CA 1
ATOM 947 C C . GLN A 1 120 ? 11.421 -6.928 -12.461 1.00 90.75 120 GLN A C 1
ATOM 949 O O . GLN A 1 120 ? 11.729 -5.957 -13.156 1.00 90.75 120 GLN A O 1
ATOM 954 N N . PRO A 1 121 ? 11.766 -8.178 -12.811 1.00 88.75 121 PRO A N 1
ATOM 955 C CA . PRO A 1 121 ? 12.386 -8.485 -14.093 1.00 88.75 121 PRO A CA 1
ATOM 956 C C . PRO A 1 121 ? 11.466 -8.175 -15.273 1.00 88.75 121 PRO A C 1
ATOM 958 O O . PRO A 1 121 ? 10.282 -8.505 -15.247 1.00 88.75 121 PRO A O 1
ATOM 961 N N . ILE A 1 122 ? 12.031 -7.586 -16.325 1.00 85.44 122 ILE A N 1
ATOM 962 C CA . ILE A 1 122 ? 11.372 -7.481 -17.627 1.00 85.44 122 ILE A CA 1
ATOM 963 C C . ILE A 1 122 ? 11.600 -8.815 -18.356 1.00 85.44 122 ILE A C 1
ATOM 965 O O . ILE A 1 122 ? 12.762 -9.192 -18.555 1.00 85.44 122 ILE A O 1
ATOM 969 N N . PRO A 1 123 ? 10.542 -9.551 -18.742 1.00 79.69 123 PRO A N 1
ATOM 970 C CA . PRO A 1 123 ? 10.688 -10.787 -19.503 1.00 79.69 123 PRO A CA 1
ATOM 971 C C . PRO A 1 123 ? 11.442 -10.540 -20.815 1.00 79.69 123 PRO A C 1
ATOM 973 O O . PRO A 1 123 ? 11.147 -9.594 -21.541 1.00 79.69 123 PRO A O 1
ATOM 976 N N . TYR A 1 124 ? 12.421 -11.394 -21.126 1.00 68.75 124 TYR A N 1
ATOM 977 C CA . TYR A 1 124 ? 13.199 -11.300 -22.370 1.00 68.75 124 TYR A CA 1
ATOM 978 C C . TYR A 1 124 ? 12.422 -11.809 -23.596 1.00 68.75 124 TYR A C 1
ATOM 980 O O . TYR A 1 124 ? 12.710 -11.413 -24.722 1.00 68.75 124 TYR A O 1
ATOM 988 N N . ALA A 1 125 ? 11.428 -12.668 -23.373 1.00 71.00 125 ALA A N 1
ATOM 989 C CA . ALA A 1 125 ? 10.487 -13.128 -24.380 1.00 71.00 125 ALA A CA 1
ATOM 990 C C . ALA A 1 125 ? 9.071 -12.860 -23.866 1.00 71.00 125 ALA A C 1
ATOM 992 O O . ALA A 1 125 ? 8.763 -13.166 -22.712 1.00 71.00 125 ALA A O 1
ATOM 993 N N . ILE A 1 126 ? 8.237 -12.261 -24.712 1.00 68.38 126 ILE A N 1
ATOM 994 C CA . ILE A 1 126 ? 6.805 -12.141 -24.459 1.00 68.38 126 ILE A CA 1
ATOM 995 C C . ILE A 1 126 ? 6.196 -13.446 -24.953 1.00 68.38 126 ILE A C 1
ATOM 997 O O . ILE A 1 126 ? 6.242 -13.734 -26.146 1.00 68.38 126 ILE A O 1
ATOM 1001 N N . ASP A 1 127 ? 5.681 -14.256 -24.036 1.00 70.94 127 ASP A N 1
ATOM 1002 C CA . ASP A 1 127 ? 4.810 -15.357 -24.420 1.00 70.94 127 ASP A CA 1
ATOM 1003 C C . ASP A 1 127 ? 3.427 -14.766 -24.722 1.00 70.94 127 ASP A C 1
ATOM 1005 O O . ASP A 1 127 ? 2.673 -14.403 -23.821 1.00 70.94 127 ASP A O 1
ATOM 1009 N N . GLU A 1 128 ? 3.127 -14.582 -26.008 1.00 71.44 128 GLU A N 1
ATOM 1010 C CA . GLU A 1 128 ? 1.864 -13.988 -26.459 1.00 71.44 128 GLU A CA 1
ATOM 1011 C C . GLU A 1 128 ? 0.649 -14.862 -26.119 1.00 71.44 128 GLU A C 1
ATOM 1013 O O . GLU A 1 128 ? -0.468 -14.350 -26.065 1.00 71.44 128 GLU A O 1
ATOM 1018 N N . SER A 1 129 ? 0.849 -16.154 -25.819 1.00 74.88 129 SER A N 1
ATOM 1019 C CA . SER A 1 129 ? -0.243 -17.042 -25.406 1.00 74.88 129 SER A CA 1
ATOM 1020 C C . SER A 1 129 ? -0.872 -16.636 -24.069 1.00 74.88 129 SER A C 1
ATOM 1022 O O . SER A 1 129 ? -2.029 -16.950 -23.822 1.00 74.88 129 SER A O 1
ATOM 1024 N N . VAL A 1 130 ? -0.152 -15.869 -23.242 1.00 68.56 130 VAL A N 1
ATOM 1025 C CA . VAL A 1 130 ? -0.613 -15.389 -21.928 1.00 68.56 130 VAL A CA 1
ATOM 1026 C C . VAL A 1 130 ? -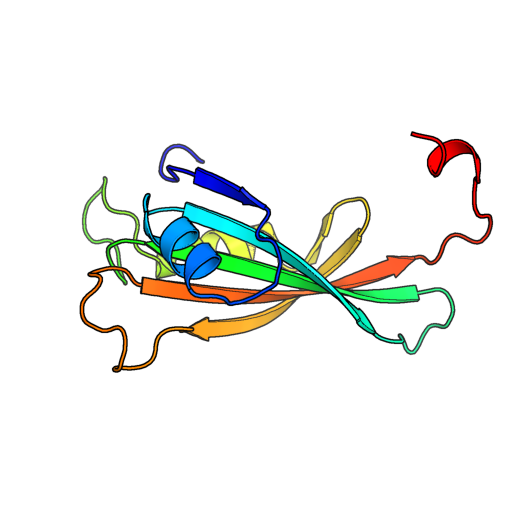1.514 -14.148 -22.046 1.00 68.56 130 VAL A C 1
ATOM 1028 O O . VAL A 1 130 ? -2.124 -13.731 -21.067 1.00 68.56 130 VAL A O 1
ATOM 1031 N N . LEU A 1 131 ? -1.591 -13.527 -23.230 1.00 65.62 131 LEU A N 1
ATOM 1032 C CA . LEU A 1 131 ? -2.444 -12.358 -23.496 1.00 65.62 131 LEU A CA 1
ATOM 1033 C C . LEU A 1 131 ? -3.813 -12.733 -24.082 1.00 65.62 131 LEU A C 1
ATOM 1035 O O . LEU A 1 131 ? -4.661 -11.857 -24.243 1.00 65.62 131 LEU A O 1
ATOM 1039 N N . ALA A 1 132 ? -4.009 -14.000 -24.442 1.00 57.03 132 ALA A N 1
ATOM 1040 C CA . ALA A 1 132 ? -5.238 -14.509 -25.028 1.00 57.03 132 ALA A CA 1
ATOM 1041 C C . ALA A 1 132 ? -6.084 -15.217 -23.958 1.00 57.03 132 ALA A C 1
ATOM 1043 O O . ALA A 1 132 ? -6.157 -16.438 -23.960 1.00 57.03 132 ALA A O 1
ATOM 1044 N N . ASP A 1 133 ? -6.700 -14.441 -23.065 1.00 50.81 133 ASP A N 1
ATOM 1045 C CA . ASP A 1 133 ? -7.830 -14.852 -22.213 1.00 50.81 133 ASP A CA 1
ATOM 1046 C C . ASP A 1 133 ? -8.775 -13.658 -21.986 1.00 50.81 133 ASP A C 1
ATOM 1048 O O . ASP A 1 133 ? -8.291 -12.577 -21.570 1.00 50.81 133 ASP A O 1
#

Foldseek 3Di:
DCVQAPEEEEQALDDDPVSVCVCAVGPQYKYKYFNAWADDPPNQWIWTKMKIKGKALAQPDPDPRGHHRVNVVVVVCVVQDQDQDPPFGGKHWDDKDWPDDPVVVPSSMTMIITMIITTHGDDPDDPCVVVPD

Secondary structure (DSSP, 8-state):
--TT-SEEEE--S---HHHHHHHTSSSSEEEEEEEEEEE-SSTTEEEEEEEEEEEES-SS--STT---HHHHHHHHHHHHTT-B-TTS-BEEEEEEEE---GGGTTSS-EEEEEEEEEEEEPPSS--GGGG--